Protein AF-A0A2V5KPB5-F1 (afdb_monomer)

Organism: NCBI:txid2211139

Nearest PDB structures (foldseek):
  8p5d-assembly1_LM0  TM=5.493E-01  e=8.941E+00  Spraguea lophii 42_110

Structure (mmCIF, N/CA/C/O backbone):
data_AF-A0A2V5KPB5-F1
#
_entry.id   AF-A0A2V5KPB5-F1
#
loop_
_atom_site.group_PDB
_atom_site.id
_atom_site.type_symbol
_atom_site.label_atom_id
_atom_site.label_alt_id
_atom_site.label_comp_id
_atom_site.label_asym_id
_atom_site.label_entity_id
_atom_site.label_seq_id
_atom_site.pdbx_PDB_ins_code
_atom_site.Cartn_x
_atom_site.Cartn_y
_atom_site.Cartn_z
_atom_site.occupancy
_atom_site.B_iso_or_equiv
_atom_site.auth_seq_id
_atom_site.auth_comp_id
_atom_site.auth_asym_id
_atom_site.auth_atom_id
_atom_site.pdbx_PDB_model_num
ATOM 1 N N . MET A 1 1 ? -68.278 4.902 20.363 1.00 39.16 1 MET A N 1
ATOM 2 C CA . MET A 1 1 ? -67.822 3.586 19.862 1.00 39.16 1 MET A CA 1
ATOM 3 C C . MET A 1 1 ? -66.322 3.697 19.578 1.00 39.16 1 MET A C 1
ATOM 5 O O . MET A 1 1 ? -65.961 4.355 18.614 1.00 39.16 1 MET A O 1
ATOM 9 N N . ASN A 1 2 ? -65.448 3.199 20.460 1.00 42.12 2 ASN A N 1
ATOM 10 C CA . ASN A 1 2 ? -63.990 3.372 20.351 1.00 42.12 2 ASN A CA 1
ATOM 11 C C . ASN A 1 2 ? -63.371 2.130 19.683 1.00 42.12 2 ASN A C 1
ATOM 13 O O . ASN A 1 2 ? -63.359 1.061 20.290 1.00 42.12 2 ASN A O 1
ATOM 17 N N . ARG A 1 3 ? -62.918 2.243 18.427 1.00 45.16 3 ARG A N 1
ATOM 18 C CA . ARG A 1 3 ? -62.284 1.140 17.688 1.00 45.16 3 ARG A CA 1
ATOM 19 C C . ARG A 1 3 ? -60.803 1.096 18.069 1.00 45.16 3 ARG A C 1
ATOM 21 O O . ARG A 1 3 ? -60.007 1.840 17.511 1.00 45.16 3 ARG A O 1
ATOM 28 N N . ARG A 1 4 ? -60.443 0.232 19.023 1.00 54.44 4 ARG A N 1
ATOM 29 C CA . ARG A 1 4 ? -59.044 -0.155 19.244 1.00 54.44 4 ARG A CA 1
ATOM 30 C C . ARG A 1 4 ? -58.630 -1.027 18.062 1.00 54.44 4 ARG A C 1
ATOM 32 O O . ARG A 1 4 ? -59.140 -2.128 17.897 1.00 54.44 4 ARG A O 1
ATOM 39 N N . THR A 1 5 ? -57.807 -0.485 17.176 1.00 49.75 5 THR A N 1
ATOM 40 C CA . THR A 1 5 ? -57.116 -1.267 16.155 1.00 49.75 5 THR A CA 1
ATOM 41 C C . THR A 1 5 ? -55.891 -1.867 16.819 1.00 49.75 5 THR A C 1
ATOM 43 O O . THR A 1 5 ? -54.868 -1.200 16.942 1.00 49.75 5 THR A O 1
ATOM 46 N N . ASP A 1 6 ? -56.022 -3.104 17.290 1.00 49.00 6 ASP A N 1
ATOM 47 C CA . ASP A 1 6 ? -54.884 -3.929 17.675 1.00 49.00 6 ASP A CA 1
ATOM 48 C C . ASP A 1 6 ? -54.079 -4.233 16.407 1.00 49.00 6 ASP A C 1
ATOM 50 O O . ASP A 1 6 ? -54.329 -5.196 15.683 1.00 49.00 6 ASP A O 1
ATOM 54 N N . THR A 1 7 ? -53.133 -3.352 16.092 1.00 50.00 7 THR A N 1
ATOM 55 C CA . THR A 1 7 ? -52.082 -3.578 15.102 1.00 50.00 7 THR A CA 1
ATOM 56 C C . THR A 1 7 ? -51.105 -4.599 15.671 1.00 50.00 7 THR A C 1
ATOM 58 O O . THR A 1 7 ? -49.991 -4.270 16.070 1.00 50.00 7 THR A O 1
ATOM 61 N N . HIS A 1 8 ? -51.528 -5.861 15.727 1.00 51.84 8 HIS A N 1
ATOM 62 C CA . HIS A 1 8 ? -50.597 -6.979 15.735 1.00 51.84 8 HIS A CA 1
ATOM 63 C C . HIS A 1 8 ? -50.001 -7.051 14.326 1.00 51.84 8 HIS A C 1
ATOM 65 O O . HIS A 1 8 ? -50.457 -7.806 13.469 1.00 51.84 8 HIS A O 1
ATOM 71 N N . GLU A 1 9 ? -49.030 -6.175 14.062 1.00 51.78 9 GLU A N 1
ATOM 72 C CA . GLU A 1 9 ? -48.215 -6.233 12.858 1.00 51.78 9 GLU A CA 1
ATOM 73 C C . GLU A 1 9 ? -47.524 -7.595 12.843 1.00 51.78 9 GLU A C 1
ATOM 75 O O . GLU A 1 9 ? -46.612 -7.869 13.621 1.00 51.78 9 GLU A O 1
ATOM 80 N N . THR A 1 10 ? -48.009 -8.496 11.991 1.00 57.22 10 THR A N 1
ATOM 81 C CA . THR A 1 10 ? -47.299 -9.723 11.648 1.00 57.22 10 THR A CA 1
ATOM 82 C C . THR A 1 10 ? -45.903 -9.325 11.172 1.00 57.22 10 THR A C 1
ATOM 84 O O . THR A 1 10 ? -45.816 -8.623 10.157 1.00 57.22 10 THR A O 1
ATOM 87 N N . PRO A 1 11 ? -44.821 -9.719 11.873 1.00 57.88 11 PRO A N 1
ATOM 88 C CA . PRO A 1 11 ? -43.475 -9.347 11.474 1.00 57.88 11 PRO A CA 1
ATOM 89 C C . PRO A 1 11 ? -43.230 -9.922 10.082 1.00 57.88 11 PRO A C 1
ATOM 91 O O . PRO A 1 11 ? -43.271 -11.134 9.869 1.00 57.88 11 PRO A O 1
ATOM 94 N N . THR A 1 12 ? -43.071 -9.034 9.103 1.00 62.09 12 THR A N 1
ATOM 95 C CA . THR A 1 12 ? -42.793 -9.436 7.726 1.00 62.09 12 THR A CA 1
ATOM 96 C C . THR A 1 12 ? -41.470 -10.197 7.707 1.00 62.09 12 THR A C 1
ATOM 98 O O . THR A 1 12 ? -40.556 -9.874 8.460 1.00 62.09 12 THR A O 1
ATOM 101 N N . PHE A 1 13 ? -41.325 -11.198 6.838 1.00 57.03 13 PHE A N 1
ATOM 102 C CA . PHE A 1 13 ? -40.087 -11.984 6.700 1.00 57.03 13 PHE A CA 1
ATOM 103 C C . PHE A 1 13 ? -38.822 -11.138 6.452 1.00 57.03 13 PHE A C 1
ATOM 105 O O . PHE A 1 13 ? -37.718 -11.661 6.542 1.00 57.03 13 PHE A O 1
ATOM 112 N N . ASN A 1 14 ? -38.961 -9.839 6.177 1.00 56.84 14 ASN A N 1
ATOM 113 C CA . ASN A 1 14 ? -37.838 -8.922 6.086 1.00 56.84 14 ASN A CA 1
ATOM 114 C C . ASN A 1 14 ? -37.293 -8.481 7.463 1.00 56.84 14 ASN A C 1
ATOM 116 O O . ASN A 1 14 ? -36.108 -8.185 7.577 1.00 56.84 14 ASN A O 1
ATOM 120 N N . SER A 1 15 ? -38.108 -8.493 8.527 1.00 54.09 15 SER A N 1
ATOM 121 C CA . SER A 1 15 ? -37.686 -8.086 9.877 1.00 54.09 15 SER A CA 1
ATOM 122 C C . SER A 1 15 ? -36.738 -9.093 10.529 1.00 54.09 15 SER A C 1
ATOM 124 O O . SER A 1 15 ? -35.878 -8.706 11.316 1.00 54.09 15 SER A O 1
ATOM 126 N N . VAL A 1 16 ? -36.853 -10.380 10.186 1.00 53.97 16 VAL A N 1
ATOM 127 C CA . VAL A 1 16 ? -35.908 -11.414 10.632 1.00 53.97 16 VAL A CA 1
ATOM 128 C C . VAL A 1 16 ? -34.582 -11.293 9.892 1.00 53.97 16 VAL A C 1
ATOM 130 O O . VAL A 1 16 ? -33.544 -11.290 10.544 1.00 53.97 16 VAL A O 1
ATOM 133 N N . THR A 1 17 ? -34.570 -11.103 8.570 1.00 57.84 17 THR A N 1
ATOM 134 C CA . THR A 1 17 ? -33.319 -10.837 7.836 1.00 57.84 17 THR A CA 1
ATOM 135 C C . THR A 1 17 ? -32.636 -9.557 8.298 1.00 57.84 17 THR A C 1
ATOM 137 O O . THR A 1 17 ? -31.414 -9.540 8.407 1.00 57.84 17 THR A O 1
ATOM 140 N N . GLU A 1 18 ? -33.394 -8.510 8.621 1.00 56.12 18 GLU A N 1
ATOM 141 C CA . GLU A 1 18 ? -32.851 -7.251 9.132 1.00 56.12 18 GLU A CA 1
ATOM 142 C C . GLU A 1 18 ? -32.308 -7.409 10.558 1.00 56.12 18 GLU A C 1
ATOM 144 O O . GLU A 1 18 ? -31.175 -7.013 10.818 1.00 56.12 18 GLU A O 1
ATOM 149 N N . HIS A 1 19 ? -33.024 -8.106 11.448 1.00 61.56 19 HIS A N 1
ATOM 150 C CA . HIS A 1 19 ? -32.532 -8.408 12.792 1.00 61.56 19 HIS A CA 1
ATOM 151 C C . HIS A 1 19 ? -31.268 -9.278 12.763 1.00 61.56 19 HIS A C 1
ATOM 153 O O . HIS A 1 19 ? -30.293 -8.955 13.437 1.00 61.56 19 HIS A O 1
ATOM 159 N N . TYR A 1 20 ? -31.226 -10.322 11.929 1.00 55.00 20 TYR A N 1
ATOM 160 C CA . TYR A 1 20 ? -30.020 -11.133 11.752 1.00 55.00 20 TYR A CA 1
ATOM 161 C C . TYR A 1 20 ? -28.884 -10.336 11.111 1.00 55.00 20 TYR A C 1
ATOM 163 O O . TYR A 1 20 ? -27.740 -10.531 11.494 1.00 55.00 20 TYR A O 1
ATOM 171 N N . ARG A 1 21 ? -29.151 -9.398 10.196 1.00 56.72 21 ARG A N 1
ATOM 172 C CA . ARG A 1 21 ? -28.118 -8.525 9.614 1.00 56.72 21 ARG A CA 1
ATOM 173 C C . ARG A 1 21 ? -27.553 -7.536 10.637 1.00 56.72 21 ARG A C 1
ATOM 175 O O . ARG A 1 21 ? -26.349 -7.289 10.635 1.00 56.72 21 ARG A O 1
ATOM 182 N N . THR A 1 22 ? -28.401 -7.017 11.525 1.00 60.72 22 THR A N 1
ATOM 183 C CA . THR A 1 22 ? -28.013 -6.161 12.654 1.00 60.72 22 THR A CA 1
ATOM 184 C C . THR A 1 22 ? -27.220 -6.938 13.708 1.00 60.72 22 THR A C 1
ATOM 186 O O . THR A 1 22 ? -26.222 -6.428 14.206 1.00 60.72 22 THR A O 1
ATOM 189 N N . VAL A 1 23 ? -27.614 -8.178 14.019 1.00 57.28 23 VAL A N 1
ATOM 190 C CA . VAL A 1 23 ? -26.949 -9.035 15.021 1.00 57.28 23 VAL A CA 1
ATOM 191 C C . VAL A 1 23 ? -25.648 -9.644 14.486 1.00 57.28 23 VAL A C 1
ATOM 193 O O . VAL A 1 23 ? -24.664 -9.718 15.213 1.00 57.28 23 VAL A O 1
ATOM 196 N N . MET A 1 24 ? -25.606 -10.030 13.208 1.00 58.16 24 MET A N 1
ATOM 197 C CA . MET A 1 24 ? -24.418 -10.595 12.549 1.00 58.16 24 MET A CA 1
ATOM 198 C C . MET A 1 24 ? -23.383 -9.527 12.175 1.00 58.16 24 MET A C 1
ATOM 200 O O . MET A 1 24 ? -22.320 -9.873 11.666 1.00 58.16 24 MET A O 1
ATOM 204 N N . GLY A 1 25 ? -23.678 -8.242 12.417 1.00 54.25 25 GLY A N 1
ATOM 205 C CA . GLY A 1 25 ? -22.697 -7.161 12.365 1.00 54.25 25 GLY A CA 1
ATOM 206 C C . GLY A 1 25 ? -21.932 -7.092 11.048 1.00 54.25 25 GLY A C 1
ATOM 207 O O . GLY A 1 25 ? -20.734 -6.821 11.058 1.00 54.25 25 GLY A O 1
ATOM 208 N N . VAL A 1 26 ? -22.584 -7.381 9.917 1.00 59.44 26 VAL A N 1
ATOM 209 C CA . VAL A 1 26 ? -21.913 -7.323 8.614 1.00 59.44 26 VAL A CA 1
ATOM 210 C C . VAL A 1 26 ? -21.555 -5.859 8.352 1.00 59.44 26 VAL A C 1
ATOM 212 O O . VAL A 1 26 ? -22.468 -5.041 8.186 1.00 59.44 26 VAL A O 1
ATOM 215 N N . PRO A 1 27 ? -20.264 -5.480 8.331 1.00 58.12 27 PRO A N 1
ATOM 216 C CA . PRO A 1 27 ? -19.895 -4.086 8.188 1.00 58.12 27 PRO A CA 1
ATOM 217 C C . PRO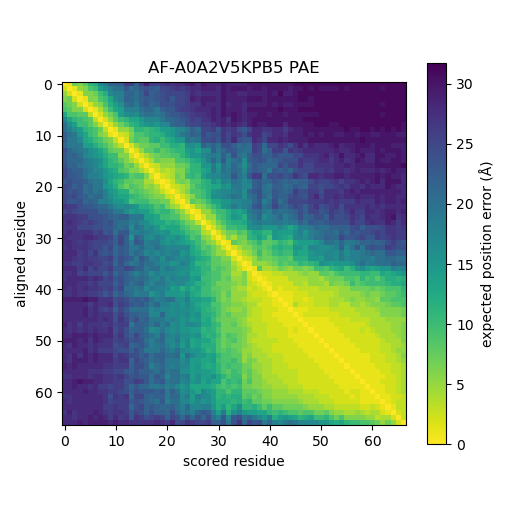 A 1 27 ? -20.199 -3.667 6.748 1.00 58.12 27 PRO A C 1
ATOM 219 O O . PRO A 1 27 ? -19.474 -3.999 5.817 1.00 58.12 27 PRO A O 1
ATOM 222 N N . SER A 1 28 ? -21.299 -2.939 6.552 1.00 59.88 28 SER A N 1
ATOM 223 C CA . SER A 1 28 ? -21.625 -2.278 5.279 1.00 59.88 28 SER A CA 1
ATOM 224 C C . SER A 1 28 ? -20.768 -1.027 5.042 1.00 59.88 28 SER A C 1
ATOM 226 O O . SER A 1 28 ? -20.846 -0.410 3.977 1.00 59.88 28 SER A O 1
ATOM 228 N N . ALA A 1 29 ? -19.995 -0.604 6.043 1.00 61.03 29 ALA A N 1
ATOM 229 C CA . ALA A 1 29 ? -19.166 0.582 5.965 1.00 61.03 29 ALA A CA 1
ATOM 230 C C . ALA A 1 29 ? -17.904 0.271 5.157 1.00 61.03 29 ALA A C 1
ATOM 232 O O . ALA A 1 29 ? -17.150 -0.645 5.486 1.00 61.03 29 ALA A O 1
ATOM 233 N N . LYS A 1 30 ? -17.669 1.060 4.101 1.00 58.84 30 LYS A N 1
ATOM 234 C CA . LYS A 1 30 ? -16.373 1.093 3.420 1.00 58.84 30 LYS A CA 1
ATOM 235 C C . LYS A 1 30 ? -15.301 1.293 4.484 1.00 58.84 30 LYS A C 1
ATOM 237 O O . LYS A 1 30 ? -15.462 2.146 5.352 1.00 58.84 30 LYS A O 1
ATOM 242 N N . VAL A 1 31 ? -14.263 0.468 4.422 1.00 59.03 31 VAL A N 1
ATOM 243 C CA . VAL A 1 31 ? -13.170 0.439 5.391 1.00 59.03 31 VAL A CA 1
ATOM 244 C C . VAL A 1 31 ? -12.565 1.839 5.506 1.00 59.03 31 VAL A C 1
ATOM 246 O O . VAL A 1 31 ? -11.806 2.272 4.642 1.00 59.03 31 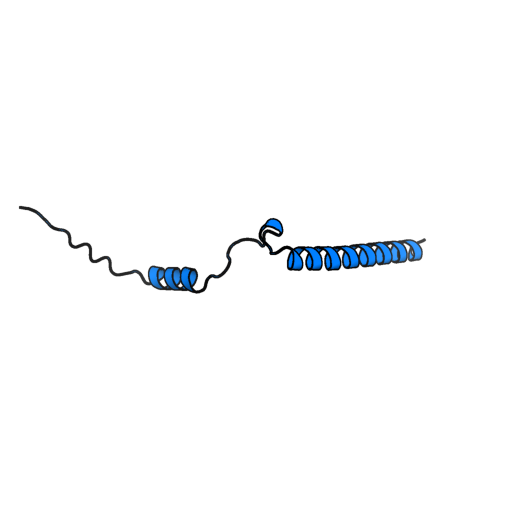VAL A O 1
ATOM 249 N N . ASP A 1 32 ? -12.952 2.566 6.554 1.00 62.84 32 ASP A N 1
ATOM 250 C CA . ASP A 1 32 ? -12.384 3.867 6.873 1.00 62.84 32 ASP A CA 1
ATOM 251 C C . ASP A 1 32 ? -11.067 3.624 7.605 1.00 62.84 32 ASP A C 1
ATOM 253 O O . ASP A 1 32 ? -11.033 3.181 8.754 1.00 62.84 32 ASP A O 1
ATOM 257 N N . MET A 1 33 ? -9.958 3.905 6.927 1.00 59.44 33 MET A N 1
ATOM 258 C CA . MET A 1 33 ? -8.623 3.765 7.502 1.00 59.44 33 MET A CA 1
ATOM 259 C C . MET A 1 33 ? -8.452 4.578 8.791 1.00 59.44 33 MET A C 1
ATOM 261 O O . MET A 1 33 ? -7.618 4.198 9.607 1.00 59.44 33 MET A O 1
ATOM 265 N N . LYS A 1 34 ? -9.248 5.634 9.034 1.00 63.47 34 LYS A N 1
ATOM 266 C CA . LYS A 1 34 ? -9.193 6.417 10.281 1.00 63.47 34 LYS A CA 1
ATOM 267 C C . LYS A 1 34 ? -9.8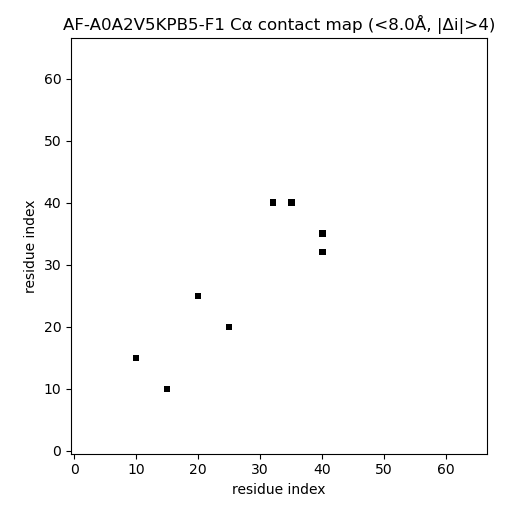57 5.743 11.482 1.00 63.47 34 LYS A C 1
ATOM 269 O O . LYS A 1 34 ? -9.475 6.066 12.604 1.00 63.47 34 LYS A O 1
ATOM 274 N N . SER A 1 35 ? -10.798 4.818 11.283 1.00 67.25 35 SER A N 1
ATOM 275 C CA . SER A 1 35 ? -11.484 4.131 12.389 1.00 67.25 35 SE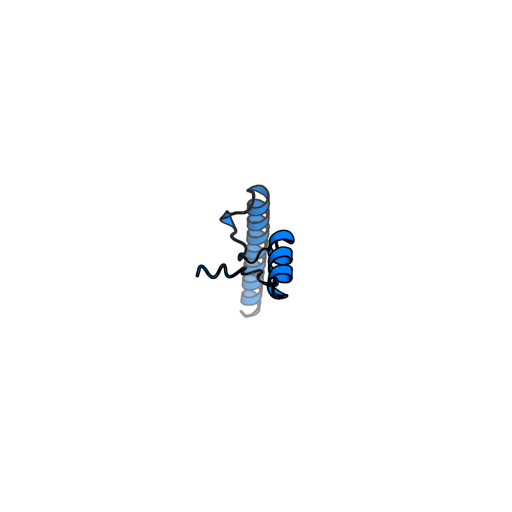R A CA 1
ATOM 276 C C . SER A 1 35 ? -10.734 2.895 12.899 1.00 67.25 35 SER A C 1
ATOM 278 O O . SER A 1 35 ? -11.107 2.324 13.924 1.00 67.25 35 SER A O 1
ATOM 280 N N . MET A 1 36 ? -9.655 2.485 12.220 1.00 65.62 36 MET A N 1
ATOM 281 C CA . MET A 1 36 ? -8.848 1.337 12.633 1.00 65.62 36 MET A CA 1
ATOM 282 C C . MET A 1 36 ? -7.969 1.612 13.865 1.00 65.62 36 MET A C 1
ATOM 284 O O . MET A 1 36 ? -7.465 2.721 14.049 1.00 65.62 36 MET A O 1
ATOM 288 N N . PRO A 1 37 ? -7.690 0.581 14.685 1.00 78.31 37 PRO A N 1
ATOM 289 C CA . PRO A 1 37 ? -6.717 0.685 15.761 1.00 78.31 37 PRO A CA 1
ATOM 290 C C . PRO A 1 37 ? -5.315 0.974 15.200 1.00 78.31 37 PRO A C 1
ATOM 292 O O . PRO A 1 37 ? -4.875 0.365 14.222 1.00 78.31 37 PRO A O 1
ATOM 295 N N . ARG A 1 38 ? -4.590 1.885 15.865 1.00 78.56 38 ARG A N 1
ATOM 296 C CA . ARG A 1 38 ? -3.230 2.347 15.512 1.00 78.56 38 ARG A CA 1
ATOM 297 C C . ARG A 1 38 ? -2.252 1.255 15.031 1.00 78.56 38 ARG A C 1
ATOM 299 O O . ARG A 1 38 ? -1.576 1.505 14.035 1.00 78.56 38 ARG A O 1
ATOM 306 N N . PRO A 1 39 ? -2.148 0.063 15.659 1.00 81.75 39 PRO A N 1
ATOM 307 C CA . PRO A 1 39 ? -1.237 -0.981 15.174 1.00 81.75 39 PRO A CA 1
ATOM 308 C C . PRO A 1 39 ? -1.582 -1.485 13.767 1.00 81.75 39 PRO A C 1
ATOM 310 O O . PRO A 1 39 ? -0.685 -1.734 12.964 1.00 81.75 39 PRO A O 1
ATOM 313 N N . LEU A 1 40 ? -2.870 -1.588 13.439 1.00 79.94 40 LEU A N 1
ATOM 314 C CA . LEU A 1 40 ? -3.317 -2.081 12.139 1.00 79.94 40 LEU A CA 1
ATOM 315 C C . LEU A 1 40 ? -3.125 -1.025 11.042 1.00 79.94 40 LEU A C 1
ATOM 317 O O . LEU A 1 40 ? -2.742 -1.358 9.923 1.00 79.94 40 LEU A O 1
ATOM 321 N N . GLN A 1 41 ? -3.296 0.256 11.389 1.00 78.81 41 GLN A N 1
ATOM 322 C CA . GLN A 1 41 ? -2.948 1.371 10.506 1.00 78.81 41 GLN A CA 1
ATOM 323 C C . GLN A 1 41 ? -1.454 1.366 10.168 1.00 78.81 41 GLN A C 1
ATOM 325 O O . GLN A 1 41 ? -1.096 1.493 9.001 1.00 78.81 41 GLN A O 1
ATOM 330 N N . LEU A 1 42 ? -0.578 1.181 11.163 1.00 83.75 42 LEU A N 1
ATOM 331 C CA . LEU A 1 42 ? 0.871 1.166 10.952 1.00 83.75 42 LEU A CA 1
ATOM 332 C C . LEU A 1 42 ? 1.306 0.007 10.047 1.00 83.75 42 LEU A C 1
ATOM 334 O O . LEU A 1 42 ? 2.110 0.210 9.140 1.00 83.75 42 LEU A O 1
ATOM 338 N N . PHE A 1 43 ? 0.738 -1.184 10.254 1.00 88.31 43 PHE A N 1
ATOM 339 C CA . PHE A 1 43 ? 0.964 -2.324 9.367 1.00 88.31 43 PHE A CA 1
ATOM 340 C C . PHE A 1 43 ? 0.515 -2.016 7.933 1.00 88.31 43 PHE A C 1
ATOM 342 O O . PHE A 1 43 ? 1.279 -2.229 6.994 1.00 88.31 43 PHE A O 1
ATOM 349 N N . GLY A 1 44 ? -0.681 -1.442 7.762 1.00 85.44 44 GLY A N 1
AT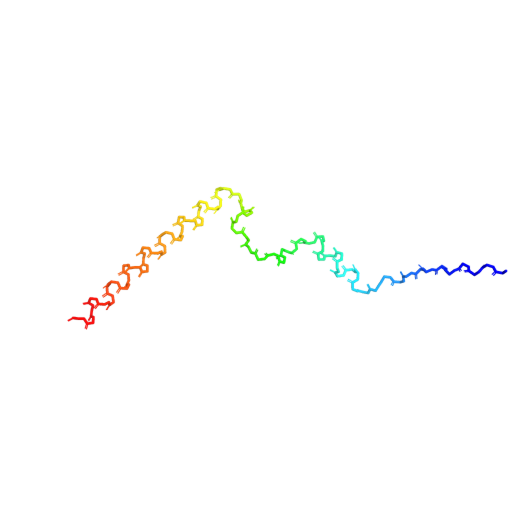OM 350 C CA . GLY A 1 44 ? -1.188 -1.024 6.454 1.00 85.44 44 GLY A CA 1
ATOM 351 C C . GLY A 1 44 ? -0.274 -0.014 5.754 1.00 85.44 44 GLY A C 1
ATOM 352 O O . GLY A 1 44 ? 0.045 -0.193 4.579 1.00 85.44 44 GLY A O 1
ATOM 353 N N . TYR A 1 45 ? 0.216 1.000 6.475 1.00 86.81 45 TYR A N 1
ATOM 354 C CA . TYR A 1 45 ? 1.183 1.960 5.933 1.00 86.81 45 TYR A CA 1
ATOM 355 C C . TYR A 1 45 ? 2.525 1.309 5.583 1.00 86.81 45 TYR A C 1
ATOM 357 O O . TYR A 1 45 ? 3.096 1.633 4.546 1.00 86.81 45 TYR A O 1
ATOM 365 N N . GLY A 1 46 ? 3.013 0.373 6.401 1.00 90.88 46 GLY A N 1
ATOM 366 C CA . GLY A 1 46 ? 4.240 -0.373 6.120 1.00 90.88 46 GLY A CA 1
ATOM 367 C C . GLY A 1 46 ? 4.133 -1.198 4.838 1.00 90.88 46 GLY A C 1
ATOM 368 O O . GLY A 1 46 ? 4.990 -1.097 3.962 1.00 90.88 46 GLY A O 1
ATOM 369 N N . VAL A 1 47 ? 3.043 -1.953 4.684 1.00 92.88 47 VAL A N 1
ATOM 370 C CA . VAL A 1 47 ? 2.775 -2.734 3.467 1.00 92.88 47 VAL A CA 1
ATOM 371 C C . VAL A 1 47 ? 2.632 -1.818 2.250 1.00 92.88 47 VAL A C 1
ATOM 373 O O . VAL A 1 47 ? 3.237 -2.083 1.213 1.00 92.88 47 VAL A O 1
ATOM 376 N N . ALA A 1 48 ? 1.894 -0.711 2.370 1.00 89.94 48 ALA A N 1
ATOM 377 C CA . ALA A 1 48 ? 1.741 0.257 1.287 1.00 89.94 48 ALA A CA 1
ATOM 378 C C . ALA A 1 48 ? 3.082 0.885 0.868 1.00 89.94 48 ALA A C 1
ATOM 380 O O . ALA A 1 48 ? 3.334 1.043 -0.325 1.00 89.94 48 ALA A O 1
ATOM 381 N N . ALA A 1 49 ? 3.961 1.195 1.825 1.00 93.50 49 ALA A N 1
ATOM 382 C CA . ALA A 1 49 ? 5.290 1.731 1.548 1.00 93.50 49 ALA A CA 1
ATOM 383 C C . ALA A 1 49 ? 6.167 0.724 0.786 1.00 93.50 49 ALA A C 1
ATOM 385 O O . ALA A 1 49 ? 6.777 1.085 -0.218 1.00 93.50 49 ALA A O 1
ATOM 386 N N . VAL A 1 50 ? 6.182 -0.548 1.203 1.00 95.69 50 VAL A N 1
ATOM 387 C CA . VAL A 1 50 ? 6.916 -1.612 0.493 1.00 95.69 50 VAL A CA 1
ATOM 388 C C . VAL A 1 50 ? 6.384 -1.780 -0.929 1.00 95.69 50 VAL A C 1
ATOM 390 O O . VAL A 1 50 ? 7.162 -1.788 -1.881 1.00 95.69 50 VAL A O 1
ATOM 393 N N . MET A 1 51 ? 5.060 -1.835 -1.090 1.00 95.25 51 MET A N 1
ATOM 394 C CA . MET A 1 51 ? 4.428 -1.939 -2.406 1.00 95.25 51 MET A CA 1
ATOM 395 C C . MET A 1 51 ? 4.784 -0.753 -3.306 1.00 95.25 51 MET A C 1
ATOM 397 O O . MET A 1 51 ? 5.098 -0.953 -4.480 1.00 95.25 51 MET A O 1
ATOM 401 N N . ALA A 1 52 ? 4.791 0.470 -2.770 1.00 95.25 52 ALA A N 1
ATOM 402 C CA . ALA A 1 52 ? 5.168 1.663 -3.521 1.00 95.25 52 ALA A CA 1
ATOM 403 C C . ALA A 1 52 ? 6.625 1.597 -4.008 1.00 95.25 52 ALA A C 1
ATOM 405 O O . ALA A 1 52 ? 6.887 1.870 -5.179 1.00 95.25 52 ALA A O 1
ATOM 406 N N . VAL A 1 53 ? 7.558 1.170 -3.148 1.00 96.19 53 VAL A N 1
ATOM 407 C CA . VAL A 1 53 ? 8.979 1.013 -3.505 1.00 96.19 53 VAL A CA 1
ATOM 408 C C . VAL A 1 53 ? 9.168 -0.062 -4.574 1.00 96.19 53 VAL A C 1
ATOM 410 O O . VAL A 1 53 ? 9.839 0.189 -5.573 1.00 96.19 53 VAL A O 1
ATOM 413 N N . CYS A 1 54 ? 8.545 -1.234 -4.417 1.00 96.12 54 CYS A N 1
ATOM 414 C CA . CYS A 1 54 ? 8.614 -2.301 -5.418 1.00 96.12 54 CYS A CA 1
ATOM 415 C C . CYS A 1 54 ? 8.047 -1.852 -6.769 1.00 96.12 54 CYS A C 1
ATOM 417 O O . CYS A 1 54 ? 8.653 -2.107 -7.807 1.00 96.12 54 CYS A O 1
ATOM 419 N N . THR A 1 55 ? 6.915 -1.144 -6.758 1.00 95.56 55 THR A N 1
ATOM 420 C CA . THR A 1 55 ? 6.284 -0.632 -7.983 1.00 95.56 55 THR A CA 1
ATOM 421 C C . THR A 1 55 ? 7.176 0.402 -8.670 1.00 95.56 55 THR A C 1
ATOM 423 O O . THR A 1 55 ? 7.373 0.338 -9.882 1.00 95.56 55 THR A O 1
ATOM 426 N N . ALA A 1 56 ? 7.769 1.323 -7.905 1.00 95.69 56 ALA A N 1
ATOM 427 C CA . ALA A 1 56 ? 8.695 2.320 -8.434 1.00 95.69 56 ALA A CA 1
ATOM 428 C C . ALA A 1 56 ? 9.958 1.677 -9.033 1.00 95.69 56 ALA A C 1
ATOM 430 O O . ALA A 1 56 ? 10.364 2.037 -10.136 1.00 95.69 56 ALA A O 1
ATOM 431 N N . ALA A 1 57 ? 10.545 0.690 -8.348 1.00 94.25 57 ALA A N 1
ATOM 432 C CA . ALA A 1 57 ? 11.706 -0.048 -8.840 1.00 94.25 57 ALA A CA 1
ATOM 433 C C . ALA A 1 57 ? 11.389 -0.836 -10.122 1.00 94.25 57 ALA A C 1
ATOM 435 O O . ALA A 1 57 ? 12.174 -0.814 -11.068 1.00 94.25 57 ALA A O 1
ATOM 436 N N . PHE A 1 58 ? 10.221 -1.484 -10.181 1.00 95.50 58 PHE A N 1
ATOM 437 C CA . PHE A 1 58 ? 9.770 -2.207 -11.368 1.00 95.50 58 PHE A CA 1
ATOM 438 C C . PHE A 1 58 ? 9.585 -1.274 -12.569 1.00 95.50 58 PHE A C 1
ATOM 440 O O . PHE A 1 58 ? 10.070 -1.574 -13.657 1.00 95.50 58 PHE A O 1
ATOM 447 N N . LEU A 1 59 ? 8.940 -0.120 -12.374 1.00 94.88 59 LEU A N 1
ATOM 448 C CA . LEU A 1 59 ? 8.777 0.882 -13.430 1.00 94.88 59 LEU A CA 1
ATOM 449 C C . LEU A 1 59 ? 10.125 1.426 -13.912 1.00 94.88 59 LEU A C 1
ATOM 451 O O . LEU A 1 59 ? 10.330 1.552 -15.116 1.00 94.88 59 LEU A O 1
ATOM 455 N N . ALA A 1 60 ? 11.057 1.701 -12.997 1.00 94.06 60 ALA A N 1
ATOM 456 C CA . ALA A 1 60 ? 12.399 2.151 -13.355 1.00 94.06 60 ALA A CA 1
ATOM 457 C C . ALA A 1 60 ? 13.145 1.105 -14.201 1.00 94.06 60 ALA A C 1
ATOM 459 O O . ALA A 1 60 ? 13.705 1.445 -15.242 1.00 94.06 60 ALA A O 1
ATOM 460 N N . MET A 1 61 ? 13.094 -0.171 -13.800 1.00 93.38 61 MET A N 1
ATOM 461 C CA . MET A 1 61 ? 13.672 -1.272 -14.578 1.00 93.38 61 MET A CA 1
ATOM 462 C C . MET A 1 61 ? 13.017 -1.407 -15.955 1.00 93.38 61 MET A C 1
ATOM 464 O O . MET A 1 61 ? 13.719 -1.496 -16.960 1.00 93.38 61 MET A O 1
ATOM 468 N N . TYR A 1 62 ? 11.687 -1.372 -16.017 1.00 93.31 62 TYR A N 1
ATOM 469 C CA . TYR A 1 62 ? 10.938 -1.474 -17.267 1.00 93.31 62 TYR A CA 1
ATOM 470 C C . TYR A 1 62 ? 11.307 -0.361 -18.257 1.00 93.31 62 TYR A C 1
ATOM 472 O O . TYR A 1 62 ? 11.559 -0.635 -19.428 1.00 93.31 62 TYR A O 1
ATOM 480 N N . VAL A 1 63 ? 11.412 0.885 -17.783 1.00 92.50 63 VAL A N 1
ATOM 481 C CA . VAL A 1 63 ? 11.827 2.023 -18.618 1.00 92.50 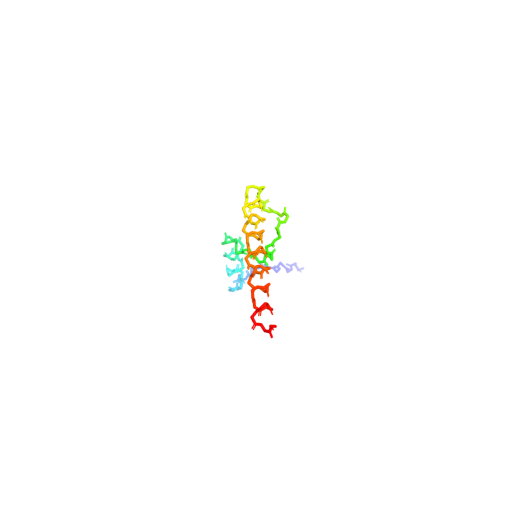63 VAL A CA 1
ATOM 482 C C . VAL A 1 63 ? 13.280 1.875 -19.072 1.00 92.50 63 VAL A C 1
ATOM 484 O O . VAL A 1 63 ? 13.575 2.136 -20.233 1.00 92.50 63 VAL A O 1
ATOM 487 N N . SER A 1 64 ? 14.177 1.409 -18.197 1.00 89.56 64 SER A N 1
ATOM 488 C CA . SER A 1 64 ? 15.587 1.192 -18.551 1.00 89.56 64 SER A CA 1
ATOM 489 C C . SER A 1 64 ? 15.822 0.068 -19.563 1.00 89.56 64 SER A C 1
ATOM 491 O O . SER A 1 64 ? 16.860 0.064 -20.204 1.00 89.56 64 SER A O 1
ATOM 493 N N . GLN A 1 65 ? 14.890 -0.879 -19.713 1.00 80.94 65 GLN A N 1
ATOM 494 C CA . GLN A 1 65 ? 14.957 -1.894 -20.771 1.00 80.94 65 GLN A CA 1
ATOM 495 C C . GLN A 1 65 ? 14.460 -1.393 -22.130 1.00 80.94 65 GLN A C 1
ATOM 497 O O . GLN A 1 65 ? 14.764 -2.007 -23.150 1.00 80.94 65 GLN A O 1
ATOM 502 N N . PHE A 1 66 ? 13.646 -0.338 -22.143 1.00 74.19 66 PHE A N 1
ATOM 503 C CA . PHE A 1 66 ? 13.087 0.232 -23.368 1.00 74.19 66 PHE A CA 1
ATOM 504 C C . PHE A 1 66 ? 14.018 1.245 -24.050 1.00 74.19 66 PHE A C 1
ATOM 506 O O . PHE A 1 66 ? 13.809 1.547 -25.225 1.00 74.19 66 PHE A O 1
ATOM 513 N N . PHE A 1 67 ? 15.003 1.771 -23.318 1.00 64.81 67 PHE A N 1
ATOM 514 C CA . PHE A 1 67 ? 16.068 2.650 -23.810 1.00 64.81 67 PHE A CA 1
A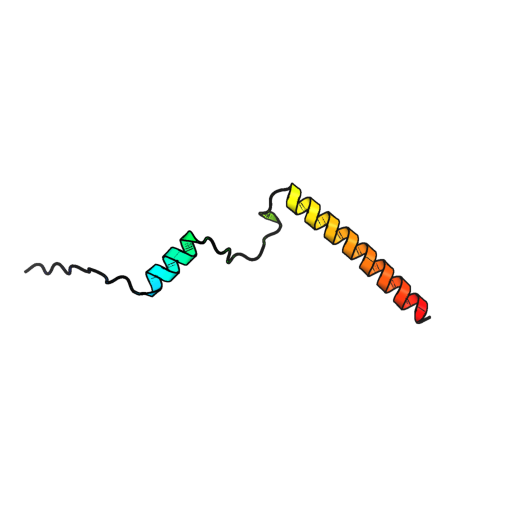TOM 515 C C . PHE A 1 67 ? 17.354 1.863 -24.064 1.00 64.81 67 PHE A C 1
ATOM 517 O O . PHE A 1 67 ? 18.053 2.215 -25.041 1.00 64.81 67 PHE A O 1
#

Solvent-accessible surface area (backbone atoms only — not comparable to full-atom values): 4294 Å² total; per-residue (Å²): 138,85,85,80,77,81,78,74,72,72,80,52,80,63,57,56,56,48,50,48,47,63,72,65,60,66,76,84,65,76,86,54,73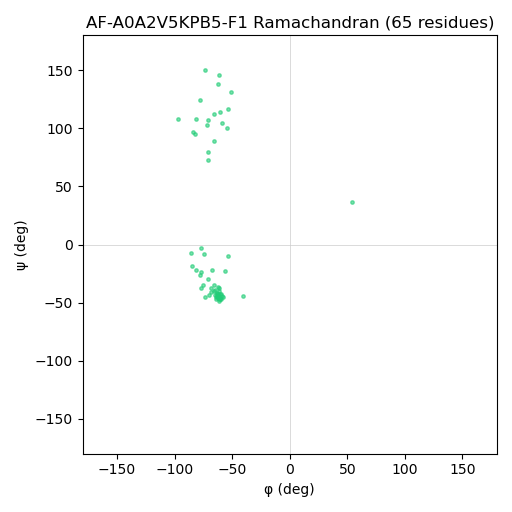,83,79,49,60,68,71,60,45,51,52,50,52,53,53,51,51,53,52,50,51,52,52,52,52,51,51,52,51,55,53,62,72,76,108

pLDDT: mean 71.21, std 17.53, range [39.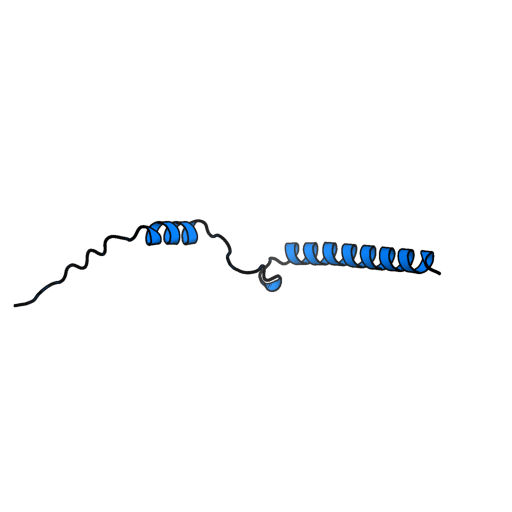16, 96.19]

Radius of gyration: 26.86 Å; Cα contacts (8 Å, |Δi|>4): 4; chains: 1; bounding box: 84×18×44 Å

Sequence (67 aa):
MNRRTDTHETPTFNSVTEHYRTVMGVPSAKVDMKSMPRPLQLFGYGVAAVMAVCTAAFLAMYVSQFF

Mean predicted aligned error: 16.66 Å

Foldseek 3Di:
DDDDPPCPPPPPPVVVVVVCCVVVPPPPDDDDLVVDDPVVNVVVVVVVVVVVVVVVVVVVVVVVVVD

Secondary structure (DSSP, 8-state):
------------HHHHHHHHHHHTT---S---TTTS-HHHHHHHHHHHHHHHHHHHHHHHHHHHHH-